Protein AF-A0A7R8VGJ2-F1 (afdb_monomer_lite)

pLDDT: mean 73.46, std 12.3, range [51.44, 95.88]

Sequence (162 aa):
MTTAGKTEDRSVSFRLSKELYAGHSFSDFDKRYFWAWTDFMSYIDFMLLFTIACSLLMYLFIEHHIFVQTVGFLAVLTEALLGAPQLLRNLRNKSTEGMRQMVVMWMMGDTFKTAYFIFNDLPLQFWLCGCLQVFIDIIILFQVYLYRQNIGVRSKKQDVPD

Secondary structure (DSSP, 8-state):
--SHHHHHHHHHHHHHHHHHTS---TT---TTTTT----HHHHHHHHHHHHHHHHHHHHHTTT-HHHHHHHHHHHHHHHHHHHHHHHHHHHHH---TTHHHHHHHHHHHHHHHHHHHHHTT--HHHHHHHHHHHHHHHHHHHHHHHHHHHHHHHHHHHSS--

Radius of gyration: 27.27 Å; chains: 1; bounding box: 85×48×64 Å

Structure (mmCIF, N/CA/C/O backbone):
data_AF-A0A7R8VGJ2-F1
#
_entry.id   AF-A0A7R8VGJ2-F1
#
loop_
_atom_site.group_PDB
_atom_site.id
_atom_site.type_symbol
_atom_site.label_atom_id
_atom_site.label_alt_id
_atom_site.label_comp_id
_atom_site.label_asym_id
_atom_site.label_entity_id
_atom_site.label_seq_id
_atom_site.pdbx_PDB_ins_code
_atom_site.Cartn_x
_atom_site.Cartn_y
_atom_site.Cartn_z
_atom_site.occupancy
_atom_site.B_iso_or_equiv
_atom_site.auth_seq_id
_atom_site.auth_comp_id
_atom_site.auth_asym_id
_atom_site.auth_atom_id
_atom_site.pdbx_PDB_model_num
ATOM 1 N N . MET A 1 1 ? 54.225 -28.815 33.961 1.00 51.44 1 MET A N 1
ATOM 2 C CA . MET A 1 1 ? 53.616 -29.216 32.672 1.00 51.44 1 MET A CA 1
ATOM 3 C C . MET A 1 1 ? 52.138 -28.794 32.659 1.00 51.44 1 MET A C 1
ATOM 5 O O . MET A 1 1 ? 51.264 -29.606 32.414 1.00 51.44 1 MET A O 1
ATOM 9 N N . THR A 1 2 ? 51.840 -27.526 32.989 1.00 56.91 2 THR A N 1
ATOM 10 C CA . THR A 1 2 ? 50.461 -27.094 33.342 1.00 56.91 2 THR A CA 1
ATOM 11 C C . THR A 1 2 ? 50.115 -25.693 32.819 1.00 56.91 2 THR A C 1
ATOM 13 O O . THR A 1 2 ? 49.090 -25.122 33.172 1.00 56.91 2 THR A O 1
ATOM 16 N N . THR A 1 3 ? 50.976 -25.114 31.980 1.00 55.28 3 THR A N 1
ATOM 17 C CA . THR A 1 3 ? 50.793 -23.784 31.375 1.00 55.28 3 THR A CA 1
ATOM 18 C C . THR A 1 3 ? 50.307 -23.851 29.925 1.00 55.28 3 THR A C 1
ATOM 20 O O . THR A 1 3 ? 49.640 -22.921 29.489 1.00 55.28 3 THR A O 1
ATOM 23 N N . ALA A 1 4 ? 50.549 -24.959 29.210 1.00 56.50 4 ALA A N 1
ATOM 24 C CA . ALA A 1 4 ? 50.184 -25.122 27.797 1.00 56.50 4 ALA A CA 1
ATOM 25 C C . ALA A 1 4 ? 48.664 -25.264 27.560 1.00 56.50 4 ALA A C 1
ATOM 27 O O . ALA A 1 4 ? 48.118 -24.633 26.658 1.00 56.50 4 ALA A O 1
ATOM 28 N N . GLY A 1 5 ? 47.954 -26.007 28.420 1.00 56.88 5 GLY A N 1
ATOM 29 C CA . GLY A 1 5 ? 46.511 -26.242 28.253 1.00 56.88 5 GLY A CA 1
ATOM 30 C C . GLY A 1 5 ? 45.638 -24.996 28.456 1.00 56.88 5 GLY A C 1
ATOM 31 O O . GLY A 1 5 ? 44.600 -24.857 27.822 1.00 56.88 5 GLY A O 1
ATOM 32 N N . LYS A 1 6 ? 46.075 -24.037 29.287 1.00 56.91 6 LYS A N 1
ATOM 33 C CA . LYS A 1 6 ? 45.309 -22.805 29.564 1.00 56.91 6 LYS A CA 1
ATOM 34 C C . LYS A 1 6 ? 45.467 -21.746 28.466 1.00 56.91 6 LYS A C 1
ATOM 36 O O . LYS A 1 6 ? 44.578 -20.920 28.269 1.00 56.91 6 LYS A O 1
ATOM 41 N N . THR A 1 7 ? 46.597 -21.755 27.758 1.00 59.91 7 THR A N 1
ATOM 42 C CA . THR A 1 7 ? 46.834 -20.899 26.586 1.00 59.91 7 THR A CA 1
ATOM 43 C C . THR A 1 7 ? 46.079 -21.387 25.356 1.00 59.91 7 THR A C 1
ATOM 45 O O . THR A 1 7 ? 45.570 -20.564 24.597 1.00 59.91 7 THR A O 1
ATOM 48 N N . GLU A 1 8 ? 45.952 -22.703 25.191 1.00 61.75 8 GLU A N 1
ATOM 49 C CA . GLU A 1 8 ? 45.226 -23.314 24.077 1.00 61.75 8 GLU A CA 1
ATOM 50 C C . GLU A 1 8 ? 43.717 -23.045 24.179 1.00 61.75 8 GLU A C 1
ATOM 52 O O . GLU A 1 8 ? 43.118 -22.538 23.234 1.00 61.75 8 GLU A O 1
ATOM 57 N N . ASP A 1 9 ? 43.129 -23.211 25.363 1.00 66.69 9 ASP A N 1
ATOM 58 C CA . ASP A 1 9 ?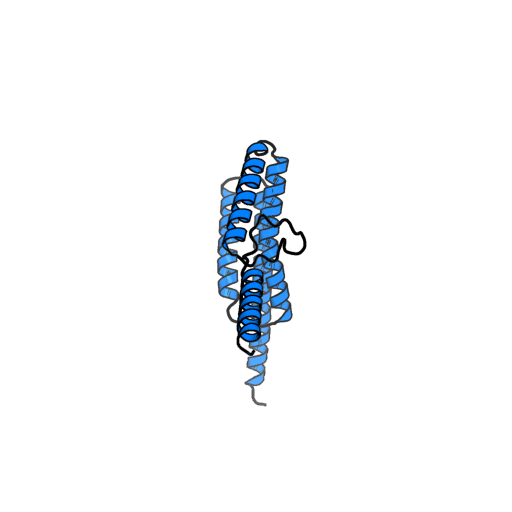 41.697 -22.980 25.609 1.00 66.69 9 ASP A CA 1
ATOM 59 C C . ASP A 1 9 ? 41.284 -21.504 25.400 1.00 66.69 9 ASP A C 1
ATOM 61 O O . ASP A 1 9 ? 40.285 -21.178 24.753 1.00 66.69 9 ASP A O 1
ATOM 65 N N . ARG A 1 10 ? 42.144 -20.562 25.820 1.00 67.06 10 ARG A N 1
ATOM 66 C CA . ARG A 1 10 ? 41.955 -19.129 25.536 1.00 67.06 10 ARG A CA 1
ATOM 67 C C . ARG A 1 10 ? 42.052 -18.820 24.038 1.00 67.06 10 ARG A C 1
ATOM 69 O O . ARG A 1 10 ? 41.334 -17.949 23.550 1.00 67.06 10 ARG A O 1
ATOM 76 N N . SER A 1 11 ? 42.923 -19.517 23.308 1.00 64.19 11 SER A N 1
ATOM 77 C CA . SER A 1 11 ? 43.065 -19.345 21.859 1.00 64.19 11 SER A CA 1
ATOM 78 C C . SER A 1 11 ? 41.847 -19.871 21.088 1.00 64.19 11 SER A C 1
ATOM 80 O O . SER A 1 11 ? 41.438 -19.253 20.105 1.00 64.19 11 SER A O 1
ATOM 82 N N . VAL A 1 12 ? 41.220 -20.948 21.572 1.00 69.56 12 VAL A N 1
ATOM 83 C CA . VAL A 1 12 ? 40.001 -21.539 21.001 1.00 69.56 12 VAL A CA 1
ATOM 84 C C . VAL A 1 12 ? 38.795 -20.641 21.260 1.00 69.56 12 VAL A C 1
ATOM 86 O O . VAL A 1 12 ? 38.082 -20.302 20.320 1.00 69.56 12 VAL A O 1
ATOM 89 N N . SER A 1 13 ? 38.616 -20.156 22.491 1.00 65.88 13 SER A N 1
ATOM 90 C CA . SER A 1 13 ? 37.550 -19.201 22.826 1.00 65.88 13 SER A CA 1
ATOM 91 C C . SER A 1 13 ? 37.658 -17.897 22.019 1.00 65.88 13 SER A C 1
ATOM 93 O O . SER A 1 13 ? 36.652 -17.396 21.523 1.00 65.88 13 SER A O 1
ATOM 95 N N . PHE A 1 14 ? 38.877 -17.390 21.792 1.00 67.44 14 PHE A N 1
ATOM 96 C CA . PHE A 1 14 ? 39.107 -16.202 20.960 1.00 67.44 14 PHE A CA 1
ATOM 97 C C . PHE A 1 14 ? 38.839 -16.448 19.464 1.00 67.44 14 PHE A C 1
ATOM 99 O O . PHE A 1 14 ? 38.351 -15.556 18.773 1.00 67.44 14 PHE A O 1
ATOM 106 N N . ARG A 1 15 ? 39.128 -17.651 18.946 1.00 65.94 15 ARG A N 1
ATOM 107 C CA . ARG A 1 15 ? 38.787 -18.045 17.565 1.00 65.94 15 ARG A CA 1
ATOM 108 C C . ARG A 1 15 ? 37.280 -18.189 17.372 1.00 65.94 15 ARG A C 1
ATOM 110 O O . ARG A 1 15 ? 36.757 -17.650 16.406 1.00 65.94 15 ARG A O 1
ATOM 117 N N . LEU A 1 16 ? 36.592 -18.819 18.322 1.00 67.88 16 LEU A N 1
ATOM 118 C CA . LEU A 1 16 ? 35.134 -18.953 18.311 1.00 67.88 16 LEU A CA 1
ATOM 119 C C . LEU A 1 16 ? 34.439 -17.596 18.439 1.00 67.88 16 LEU A C 1
ATOM 121 O O . LEU A 1 16 ? 33.465 -17.345 17.740 1.00 67.88 16 LEU A O 1
ATOM 125 N N . SER A 1 17 ? 34.956 -16.683 19.270 1.00 63.31 17 SER A N 1
ATOM 126 C CA . SER A 1 17 ? 34.417 -15.322 19.325 1.00 63.31 17 SER A CA 1
ATOM 127 C C . SER A 1 17 ? 34.663 -14.576 18.016 1.00 63.31 17 SER A C 1
ATOM 129 O O . SER A 1 17 ? 33.790 -13.833 17.597 1.00 63.31 17 SER A O 1
ATOM 131 N N . LYS A 1 18 ? 35.807 -14.777 17.347 1.00 58.41 18 LYS A N 1
ATOM 132 C CA . LYS A 1 18 ? 36.073 -14.193 16.024 1.00 58.41 18 LYS A CA 1
ATOM 133 C C . LYS A 1 18 ? 35.172 -14.749 14.927 1.00 58.41 18 LYS A C 1
ATOM 135 O O . LYS A 1 18 ? 34.800 -13.971 14.063 1.00 58.41 18 LYS A O 1
ATOM 140 N N . GLU A 1 19 ? 34.825 -16.033 14.952 1.00 59.41 19 GLU A N 1
ATOM 141 C CA . GLU A 1 19 ? 33.849 -16.610 14.014 1.00 59.41 19 GLU A CA 1
ATOM 142 C C . GLU A 1 19 ? 32.422 -16.142 14.313 1.00 59.41 19 GLU A C 1
ATOM 144 O O . GLU A 1 19 ? 31.679 -15.831 13.393 1.00 59.41 19 GLU A O 1
ATOM 149 N N . LEU A 1 20 ? 32.051 -15.997 15.588 1.00 59.44 20 LEU A N 1
ATOM 150 C CA . LEU A 1 20 ? 30.735 -15.477 15.981 1.00 59.44 20 LEU A CA 1
ATOM 151 C C . LEU A 1 20 ? 30.590 -13.958 15.756 1.00 59.44 20 LEU A C 1
ATOM 153 O O . LEU A 1 20 ? 29.479 -13.482 15.546 1.00 59.44 20 LEU A O 1
ATOM 157 N N . TYR A 1 21 ? 31.695 -13.201 15.796 1.00 52.62 21 TYR A N 1
ATOM 158 C CA . TYR A 1 21 ? 31.763 -11.761 15.489 1.00 52.62 21 TYR A CA 1
ATOM 159 C C . TYR A 1 21 ? 32.246 -11.460 14.065 1.00 52.62 21 TYR A C 1
ATOM 161 O O . TYR A 1 21 ? 32.432 -10.287 13.725 1.00 52.62 21 TYR A O 1
ATOM 169 N N . ALA A 1 22 ? 32.472 -12.475 13.227 1.00 56.91 22 ALA A N 1
ATOM 170 C CA . ALA A 1 22 ? 32.719 -12.264 11.811 1.00 56.91 22 ALA A CA 1
ATOM 171 C C . ALA A 1 22 ? 31.407 -11.751 11.219 1.00 56.91 22 ALA A C 1
ATOM 173 O O . ALA A 1 22 ? 30.501 -12.521 10.920 1.00 56.91 22 ALA A O 1
ATOM 174 N N . GLY A 1 23 ? 31.273 -10.425 11.162 1.00 56.47 23 GLY A N 1
ATOM 175 C CA . GLY A 1 23 ? 30.103 -9.765 10.612 1.00 56.47 23 GLY A CA 1
ATOM 176 C C . GLY A 1 23 ? 29.837 -10.320 9.222 1.00 56.47 23 GLY A C 1
ATOM 177 O O . GLY A 1 23 ? 30.643 -10.124 8.312 1.00 56.47 23 GLY A O 1
ATOM 178 N N . HIS A 1 24 ? 28.733 -11.049 9.087 1.00 55.19 24 HIS A N 1
ATOM 179 C CA . HIS A 1 24 ? 28.277 -11.538 7.800 1.00 55.19 24 HIS A CA 1
ATOM 180 C C . HIS A 1 24 ? 28.006 -10.318 6.919 1.00 55.19 24 HIS A C 1
ATOM 182 O O . HIS A 1 24 ? 27.123 -9.508 7.200 1.00 55.19 24 HIS A O 1
ATOM 188 N N . SER A 1 25 ? 28.839 -10.155 5.898 1.00 54.50 25 SER A N 1
ATOM 189 C CA . SER A 1 25 ? 28.719 -9.091 4.911 1.00 54.50 25 SER A CA 1
ATOM 190 C C . SER A 1 25 ? 27.807 -9.560 3.780 1.00 54.50 25 SER A C 1
ATOM 192 O O . SER A 1 25 ? 27.771 -10.747 3.461 1.00 54.50 25 SER A O 1
ATOM 194 N N . PHE A 1 26 ? 27.108 -8.623 3.139 1.00 52.53 26 PHE A N 1
ATOM 195 C CA . PHE A 1 26 ? 26.181 -8.831 2.016 1.00 52.53 26 PHE A CA 1
ATOM 196 C C . PHE A 1 26 ? 26.695 -9.758 0.888 1.00 52.53 26 PHE A C 1
ATOM 198 O O . PHE A 1 26 ? 25.902 -10.334 0.146 1.00 52.53 26 PHE A O 1
ATOM 205 N N . SER A 1 27 ? 28.014 -9.929 0.759 1.00 54.00 27 SER A N 1
ATOM 206 C CA . SER A 1 27 ? 28.633 -10.803 -0.245 1.00 54.00 27 SER A CA 1
ATOM 207 C C . SER A 1 27 ? 28.492 -12.306 0.039 1.00 54.00 27 SER A C 1
ATOM 209 O O . SER A 1 27 ? 28.795 -13.108 -0.848 1.00 54.00 27 SER A O 1
ATOM 211 N N . ASP A 1 28 ? 28.059 -12.698 1.238 1.00 59.12 28 ASP A N 1
ATOM 212 C CA . ASP A 1 28 ? 27.788 -14.094 1.577 1.00 59.12 28 ASP A CA 1
ATOM 213 C C . ASP A 1 28 ? 26.381 -14.450 1.070 1.00 59.12 28 ASP A C 1
ATOM 215 O O . ASP A 1 28 ? 25.366 -14.259 1.737 1.00 59.12 28 ASP A O 1
ATOM 219 N N . PHE A 1 29 ? 26.310 -14.870 -0.195 1.00 55.81 29 PHE A N 1
ATOM 220 C CA . PHE A 1 29 ? 25.081 -15.126 -0.962 1.00 55.81 29 PHE A CA 1
ATOM 221 C C . PHE A 1 29 ? 24.329 -16.396 -0.489 1.00 55.81 29 PHE A C 1
ATOM 223 O O . PHE A 1 29 ? 23.820 -17.182 -1.297 1.00 55.81 29 PHE A O 1
ATOM 230 N N . ASP A 1 30 ? 24.266 -16.637 0.822 1.00 63.69 30 ASP A N 1
ATOM 231 C CA . ASP A 1 30 ? 23.555 -17.765 1.413 1.00 63.69 30 ASP A CA 1
ATOM 232 C C . ASP A 1 30 ? 22.059 -17.441 1.553 1.00 63.69 30 ASP A C 1
ATOM 234 O O . ASP A 1 30 ? 21.617 -16.610 2.351 1.00 63.69 30 ASP A O 1
ATOM 238 N N . LYS A 1 31 ? 21.241 -18.151 0.770 1.00 57.19 31 LYS A N 1
ATOM 239 C CA . LYS A 1 31 ? 19.779 -17.988 0.721 1.00 57.19 31 LYS A CA 1
ATOM 240 C C . LYS A 1 31 ? 19.103 -18.207 2.080 1.00 57.19 31 LYS A C 1
ATOM 242 O O . LYS A 1 31 ? 17.987 -17.733 2.273 1.00 57.19 31 LYS A O 1
ATOM 247 N N . ARG A 1 32 ? 19.752 -18.917 3.014 1.00 60.12 32 ARG A N 1
ATOM 248 C CA . ARG A 1 32 ? 19.222 -19.176 4.365 1.00 60.12 32 ARG A CA 1
ATOM 249 C C . ARG A 1 32 ? 19.231 -17.942 5.270 1.00 60.12 32 ARG A C 1
ATOM 251 O O . ARG A 1 32 ? 18.375 -17.851 6.144 1.00 60.12 32 ARG A O 1
ATOM 258 N N . TYR A 1 33 ? 20.136 -16.992 5.031 1.00 57.44 33 TYR A N 1
ATOM 259 C CA . TYR A 1 33 ? 20.276 -15.754 5.812 1.00 57.44 33 TYR A CA 1
ATOM 260 C C . TYR A 1 33 ? 19.903 -14.499 5.015 1.00 57.44 33 TYR A C 1
ATOM 262 O O . TYR A 1 33 ? 19.989 -13.392 5.534 1.00 57.44 33 TYR A O 1
ATOM 270 N N . PHE A 1 34 ? 19.400 -14.677 3.790 1.00 58.59 34 PHE A N 1
ATOM 271 C CA . PHE A 1 34 ? 19.019 -13.617 2.850 1.00 58.59 34 PHE A CA 1
ATOM 272 C C . PHE A 1 34 ? 18.016 -12.585 3.399 1.00 58.59 34 PHE A C 1
ATOM 274 O O . PHE A 1 34 ? 17.856 -11.517 2.825 1.00 58.59 34 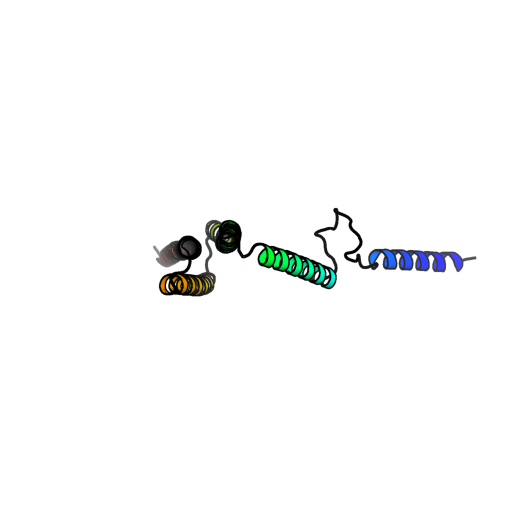PHE A O 1
ATOM 281 N N . TRP A 1 35 ? 17.308 -12.884 4.489 1.00 61.75 35 TRP A N 1
ATOM 282 C CA . TRP A 1 35 ? 16.412 -11.926 5.153 1.00 61.75 35 TRP A CA 1
ATOM 283 C C . TRP A 1 35 ? 16.719 -11.753 6.652 1.00 61.75 35 TRP A C 1
ATOM 285 O O . TRP A 1 35 ? 16.001 -11.060 7.365 1.00 61.75 35 TRP A O 1
ATOM 295 N N . ALA A 1 36 ? 17.789 -12.371 7.156 1.00 63.25 36 ALA A N 1
ATOM 296 C CA . ALA A 1 36 ? 18.195 -12.324 8.560 1.00 63.25 36 ALA A CA 1
ATOM 297 C C . ALA A 1 36 ? 19.422 -11.415 8.740 1.00 63.25 36 ALA A C 1
ATOM 299 O O . ALA A 1 36 ? 20.444 -11.827 9.285 1.00 63.25 36 ALA A O 1
ATOM 300 N N . TRP A 1 37 ? 19.330 -10.180 8.240 1.00 63.53 37 TRP A N 1
ATOM 301 C CA . TRP A 1 37 ? 20.433 -9.220 8.262 1.00 63.53 37 TRP A CA 1
ATOM 302 C C . TRP A 1 37 ? 20.771 -8.805 9.700 1.00 63.53 37 TRP A C 1
ATOM 304 O O . TRP A 1 37 ? 19.942 -8.222 10.399 1.00 63.53 37 TRP A O 1
ATOM 314 N N . THR A 1 38 ? 21.992 -9.096 10.146 1.00 64.75 38 THR A N 1
ATOM 315 C CA . THR A 1 38 ? 22.492 -8.723 11.481 1.00 64.75 38 THR A CA 1
ATOM 316 C C . THR A 1 38 ? 23.127 -7.332 11.520 1.00 64.75 38 THR A C 1
ATOM 318 O O . THR A 1 38 ? 23.334 -6.792 12.603 1.00 64.75 38 THR A O 1
ATOM 321 N N . ASP A 1 39 ? 23.434 -6.753 10.355 1.00 69.50 39 ASP A N 1
ATOM 322 C CA . ASP A 1 39 ? 24.080 -5.450 10.209 1.00 69.50 39 ASP A CA 1
ATOM 323 C C . ASP A 1 39 ? 23.191 -4.464 9.434 1.00 69.50 39 ASP A C 1
ATOM 325 O O . ASP A 1 39 ? 22.698 -4.759 8.342 1.00 69.50 39 ASP A O 1
ATOM 329 N N . PHE A 1 40 ? 22.985 -3.278 10.009 1.00 77.12 40 PHE A N 1
ATOM 330 C CA . PHE A 1 40 ? 22.111 -2.244 9.452 1.00 77.12 40 PHE A CA 1
ATOM 331 C C . PHE A 1 40 ? 22.671 -1.651 8.151 1.00 77.12 40 PHE A C 1
ATOM 333 O O . PHE A 1 40 ? 21.896 -1.299 7.263 1.00 77.12 40 PHE A O 1
ATOM 340 N N . MET A 1 41 ? 23.998 -1.576 7.996 1.00 77.88 41 MET A N 1
ATOM 341 C CA . MET A 1 41 ? 24.613 -0.985 6.798 1.00 77.88 41 MET A CA 1
ATOM 342 C C . MET A 1 41 ? 24.396 -1.855 5.558 1.00 77.88 41 MET A C 1
ATOM 344 O O . MET A 1 41 ? 23.966 -1.349 4.524 1.00 77.88 41 MET A O 1
ATOM 348 N N . SER A 1 42 ? 24.551 -3.175 5.696 1.00 79.44 42 SER A N 1
ATOM 349 C CA . SER A 1 42 ? 24.261 -4.133 4.617 1.00 79.44 42 SER A CA 1
ATOM 350 C C . SER A 1 42 ? 22.797 -4.074 4.144 1.00 79.44 42 SER A C 1
ATOM 352 O O . SER A 1 42 ? 22.517 -4.239 2.957 1.00 79.44 42 SER A O 1
ATOM 354 N N . TYR A 1 43 ? 21.855 -3.791 5.054 1.00 80.81 43 TYR A N 1
ATOM 355 C CA . TYR A 1 43 ? 20.448 -3.568 4.704 1.00 80.81 43 TYR A CA 1
ATOM 356 C C . TYR A 1 43 ? 20.260 -2.300 3.856 1.00 80.81 43 TYR A C 1
ATOM 358 O O . TYR A 1 43 ? 19.566 -2.337 2.838 1.00 80.81 43 TYR A O 1
ATOM 366 N N . ILE A 1 44 ? 20.886 -1.186 4.249 1.00 85.62 44 ILE A N 1
ATOM 367 C CA . ILE A 1 44 ? 20.771 0.086 3.524 1.00 85.62 44 ILE A CA 1
ATOM 368 C C . ILE A 1 44 ? 21.390 -0.012 2.127 1.00 85.62 44 ILE A C 1
ATOM 370 O O . ILE A 1 44 ? 20.754 0.423 1.167 1.00 85.62 44 ILE A O 1
ATOM 374 N N . ASP A 1 45 ? 22.564 -0.629 1.987 1.00 84.50 45 ASP A N 1
ATOM 375 C CA . ASP A 1 45 ? 23.232 -0.796 0.690 1.00 84.50 45 ASP A CA 1
ATOM 376 C C . ASP A 1 45 ? 22.377 -1.605 -0.297 1.00 84.50 45 ASP A C 1
ATOM 378 O O . ASP A 1 45 ? 22.211 -1.211 -1.455 1.00 84.50 45 ASP A O 1
ATOM 382 N N . PHE A 1 46 ? 21.752 -2.695 0.164 1.00 85.44 46 PHE A N 1
ATOM 383 C CA . PHE A 1 46 ? 20.830 -3.474 -0.663 1.00 85.44 46 PHE A CA 1
ATOM 384 C C . PHE A 1 46 ? 19.589 -2.669 -1.061 1.00 85.44 46 PHE A C 1
ATOM 386 O O . PHE A 1 46 ? 19.199 -2.668 -2.230 1.00 85.44 46 PHE A O 1
ATOM 393 N N . MET A 1 47 ? 18.979 -1.955 -0.111 1.00 89.19 47 MET A N 1
ATOM 394 C CA . MET A 1 47 ? 17.806 -1.121 -0.383 1.00 89.19 47 MET A CA 1
ATOM 395 C C . MET A 1 47 ? 18.122 -0.002 -1.379 1.00 89.19 47 MET A C 1
ATOM 397 O O . MET A 1 47 ? 17.303 0.285 -2.255 1.00 89.19 47 MET A O 1
ATOM 401 N N . LEU A 1 48 ? 19.309 0.603 -1.294 1.00 91.31 48 LEU A N 1
ATOM 402 C CA . LEU A 1 48 ? 19.780 1.605 -2.248 1.00 91.31 48 LEU A CA 1
ATOM 403 C C . LEU A 1 48 ? 19.980 1.002 -3.639 1.00 91.31 48 LEU A C 1
ATOM 405 O O . LEU A 1 48 ? 19.461 1.549 -4.612 1.00 91.31 48 LEU A O 1
ATOM 409 N N . LEU A 1 49 ? 20.665 -0.140 -3.741 1.00 91.31 49 LEU A N 1
ATOM 410 C CA . LEU A 1 49 ? 20.874 -0.831 -5.015 1.00 91.31 49 LEU A CA 1
ATOM 411 C C . LEU A 1 49 ? 19.540 -1.216 -5.668 1.00 91.31 49 LEU A C 1
ATOM 413 O O . LEU A 1 49 ? 19.334 -0.959 -6.854 1.00 91.31 49 LEU A O 1
ATOM 417 N N . PHE A 1 50 ? 18.618 -1.780 -4.887 1.00 90.88 50 PHE A N 1
ATOM 418 C CA . PHE A 1 50 ? 17.270 -2.122 -5.333 1.00 90.88 50 PHE A CA 1
ATOM 419 C C . PHE A 1 50 ? 16.509 -0.884 -5.818 1.00 90.88 50 PHE A C 1
ATOM 421 O O . PHE A 1 50 ? 15.934 -0.898 -6.904 1.00 90.88 50 PHE A O 1
ATOM 428 N N . THR A 1 51 ? 16.565 0.216 -5.063 1.00 93.31 51 THR A N 1
ATOM 429 C CA . THR A 1 51 ? 15.904 1.477 -5.429 1.00 93.31 51 THR A CA 1
ATOM 430 C C . THR A 1 51 ? 16.463 2.047 -6.731 1.00 93.31 51 THR A C 1
ATOM 432 O O . THR A 1 51 ? 15.688 2.449 -7.597 1.00 93.31 51 THR A O 1
ATOM 435 N N . ILE A 1 52 ? 17.788 2.053 -6.912 1.00 95.88 52 ILE A N 1
ATOM 436 C CA . ILE A 1 52 ? 18.434 2.527 -8.146 1.00 95.88 52 ILE A CA 1
ATOM 437 C C . ILE A 1 52 ? 18.036 1.645 -9.332 1.00 95.88 52 ILE A C 1
ATOM 439 O O . ILE A 1 52 ? 17.663 2.170 -10.380 1.00 95.88 52 ILE A O 1
ATOM 443 N N . ALA A 1 53 ? 18.055 0.320 -9.169 1.00 94.81 53 ALA A N 1
ATOM 444 C CA . ALA A 1 53 ? 17.665 -0.615 -10.219 1.00 94.81 53 ALA A CA 1
ATOM 445 C C . ALA A 1 53 ? 16.186 -0.456 -10.616 1.00 94.81 53 ALA A C 1
ATOM 447 O O . ALA A 1 53 ? 15.872 -0.361 -11.803 1.00 94.81 53 ALA A O 1
ATOM 448 N N . CYS A 1 54 ? 15.276 -0.364 -9.641 1.00 91.62 54 CYS A N 1
ATOM 449 C CA . CYS A 1 54 ? 13.856 -0.114 -9.887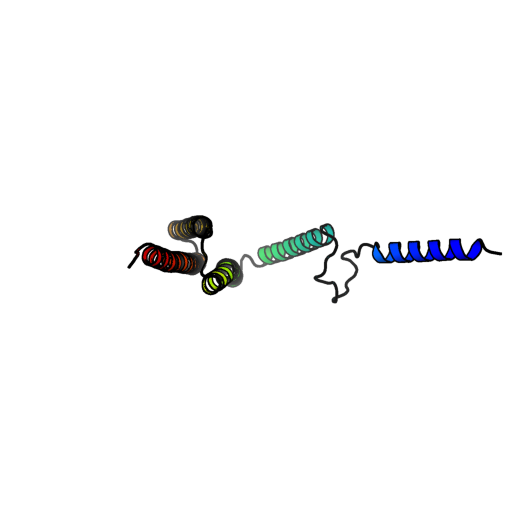 1.00 91.62 54 CYS A CA 1
ATOM 450 C C . CYS A 1 54 ? 13.608 1.259 -10.519 1.00 91.62 54 CYS A C 1
ATOM 452 O O . CYS A 1 54 ? 12.776 1.366 -11.414 1.00 91.62 54 CYS A O 1
ATOM 454 N N . SER A 1 55 ? 14.331 2.295 -10.090 1.00 93.06 55 SER A N 1
ATOM 455 C CA . SER A 1 55 ? 14.239 3.641 -10.665 1.00 93.06 55 SER A CA 1
ATOM 456 C C . SER A 1 55 ? 14.699 3.662 -12.123 1.00 93.06 55 SER A C 1
ATOM 458 O O . SER A 1 55 ? 13.991 4.183 -12.981 1.00 93.06 55 SER A O 1
ATOM 460 N N . LEU A 1 56 ? 15.827 3.013 -12.434 1.00 95.06 56 LEU A N 1
ATOM 461 C CA . LEU A 1 56 ? 16.309 2.859 -13.807 1.00 95.06 56 LEU A CA 1
ATOM 462 C C . LEU A 1 56 ? 15.291 2.101 -14.667 1.00 95.06 56 LEU A C 1
ATOM 464 O O . LEU A 1 56 ? 14.986 2.531 -15.776 1.00 95.06 56 LEU A O 1
ATOM 468 N N . LEU A 1 57 ? 14.728 1.008 -14.146 1.00 91.94 57 LEU A N 1
ATOM 469 C CA . LEU A 1 57 ? 13.682 0.257 -14.835 1.00 91.94 57 LEU A C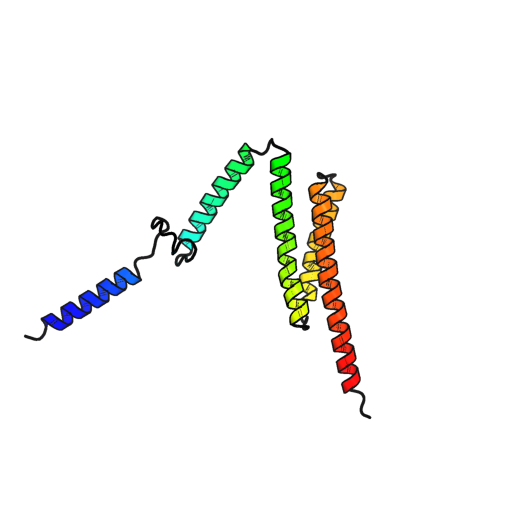A 1
ATOM 470 C C . LEU A 1 57 ? 12.441 1.127 -15.087 1.00 91.94 57 LEU A C 1
ATOM 472 O O . LEU A 1 57 ? 11.931 1.149 -16.202 1.00 91.94 57 LEU A O 1
ATOM 476 N N . MET A 1 58 ? 11.976 1.886 -14.091 1.00 90.88 58 MET A N 1
ATOM 477 C CA . MET A 1 58 ? 10.847 2.805 -14.262 1.00 90.88 58 MET A CA 1
ATOM 478 C C . MET A 1 58 ? 11.139 3.895 -15.293 1.00 90.88 58 MET A C 1
ATOM 480 O O . MET A 1 58 ? 10.263 4.209 -16.091 1.00 90.88 58 MET A O 1
ATOM 484 N N . TYR A 1 59 ? 12.359 4.436 -15.310 1.00 92.38 59 TYR A N 1
ATOM 485 C CA . TYR A 1 59 ? 12.774 5.442 -16.283 1.00 92.38 59 TYR A CA 1
ATOM 486 C C . TYR A 1 59 ? 12.765 4.892 -17.715 1.00 92.38 59 TYR A C 1
ATOM 488 O O . TYR A 1 59 ? 12.245 5.545 -18.614 1.00 92.38 59 TYR A O 1
ATOM 496 N N . LEU A 1 60 ? 13.266 3.670 -17.924 1.00 92.19 60 LEU A N 1
ATOM 497 C CA . LEU A 1 60 ? 13.268 3.025 -19.242 1.00 92.19 60 LEU A CA 1
ATOM 498 C C . LEU A 1 60 ? 11.853 2.740 -19.769 1.00 92.19 60 LEU A C 1
ATOM 500 O O . LEU A 1 60 ? 11.620 2.824 -20.970 1.00 92.19 60 LEU A O 1
ATOM 504 N N . PHE A 1 61 ? 10.911 2.406 -18.885 1.00 89.69 61 PHE A N 1
ATOM 505 C CA . PHE A 1 61 ? 9.543 2.019 -19.251 1.00 89.69 61 PHE A CA 1
ATOM 506 C C . PHE A 1 61 ? 8.508 3.142 -19.067 1.00 89.69 61 PHE A C 1
ATOM 508 O O . PHE A 1 61 ? 7.306 2.882 -19.143 1.00 89.69 61 PHE A O 1
ATOM 515 N N . ILE A 1 62 ? 8.939 4.390 -18.853 1.00 89.44 62 ILE A N 1
ATOM 516 C CA . ILE A 1 62 ? 8.033 5.511 -18.558 1.00 89.44 62 ILE A CA 1
ATOM 517 C C . ILE A 1 62 ? 7.090 5.854 -19.721 1.00 89.44 62 ILE A C 1
ATOM 519 O O . ILE A 1 62 ? 5.962 6.285 -19.492 1.00 89.44 62 ILE A O 1
ATOM 523 N N . GLU A 1 63 ? 7.512 5.613 -20.965 1.00 87.38 63 GLU A N 1
ATOM 524 C CA . GLU A 1 63 ? 6.680 5.842 -22.156 1.00 87.38 63 GLU A CA 1
ATOM 525 C C . GLU A 1 63 ? 5.554 4.801 -22.301 1.00 87.38 63 GLU A C 1
ATOM 527 O O . GLU A 1 63 ? 4.559 5.028 -22.992 1.00 87.38 63 GLU A O 1
ATOM 532 N N . HIS A 1 64 ? 5.656 3.655 -21.619 1.00 88.12 64 HIS A N 1
ATOM 533 C CA . HIS A 1 64 ? 4.627 2.623 -21.651 1.00 88.12 64 HIS A CA 1
ATOM 534 C C . HIS A 1 64 ? 3.512 2.914 -20.639 1.00 88.12 64 HIS A C 1
ATOM 536 O O . HIS A 1 64 ? 3.568 2.502 -19.479 1.00 88.12 64 HIS A O 1
ATOM 542 N N . HIS A 1 65 ? 2.432 3.542 -21.111 1.00 83.44 65 HIS A N 1
ATOM 543 C CA . HIS A 1 65 ? 1.272 3.912 -20.289 1.00 83.44 65 HIS A CA 1
ATOM 544 C C . HIS A 1 65 ? 0.716 2.771 -19.416 1.00 83.44 65 HIS A C 1
ATOM 546 O O . HIS A 1 65 ? 0.450 2.990 -18.239 1.00 83.44 65 HIS A O 1
ATOM 552 N N . ILE A 1 66 ? 0.585 1.549 -19.950 1.00 85.94 66 ILE A N 1
ATOM 553 C CA . ILE A 1 66 ? 0.044 0.393 -19.204 1.00 85.94 66 ILE A CA 1
ATOM 554 C C . ILE A 1 66 ? 0.962 -0.006 -18.037 1.00 85.94 66 ILE A C 1
ATOM 556 O O . ILE A 1 66 ? 0.480 -0.391 -16.970 1.00 85.94 66 ILE A O 1
ATOM 560 N N . PHE A 1 67 ? 2.282 0.095 -18.220 1.00 87.75 67 PHE A N 1
ATOM 561 C CA . PHE A 1 67 ? 3.255 -0.232 -17.180 1.00 87.75 67 PHE A CA 1
ATOM 562 C C . PHE A 1 67 ? 3.164 0.764 -16.022 1.00 87.75 67 PHE A C 1
ATOM 564 O O . PHE A 1 67 ? 2.963 0.358 -14.876 1.00 87.75 67 PHE A O 1
ATOM 571 N N . VAL A 1 68 ? 3.215 2.063 -16.332 1.00 87.25 68 VAL A N 1
ATOM 572 C CA . VAL A 1 68 ? 3.094 3.143 -15.339 1.00 87.25 68 VAL A CA 1
ATOM 573 C C . VAL A 1 68 ? 1.768 3.041 -14.587 1.00 87.25 68 VAL A C 1
ATOM 575 O O . VAL A 1 68 ? 1.731 3.158 -13.361 1.00 87.25 68 VAL A O 1
ATOM 578 N N . GLN A 1 69 ? 0.686 2.745 -15.309 1.00 85.69 69 GLN A N 1
ATOM 579 C CA . GLN A 1 69 ? -0.623 2.511 -14.719 1.00 85.69 69 GLN A CA 1
ATOM 580 C C . GLN A 1 69 ? -0.605 1.313 -13.761 1.00 85.69 69 GLN A C 1
ATOM 582 O O . GLN A 1 69 ? -0.938 1.435 -12.586 1.00 85.69 69 GLN A O 1
ATOM 587 N N . THR A 1 70 ? -0.120 0.155 -14.191 1.00 87.75 70 THR A N 1
ATOM 588 C CA . THR A 1 70 ? -0.110 -1.040 -13.334 1.00 87.75 70 THR A CA 1
ATOM 589 C C . THR A 1 70 ? 0.715 -0.832 -12.058 1.00 87.75 70 THR A C 1
ATOM 591 O O . THR A 1 70 ? 0.255 -1.167 -10.966 1.00 87.75 70 THR A O 1
ATOM 594 N N . VAL A 1 71 ? 1.896 -0.213 -12.161 1.00 89.62 71 VAL A N 1
ATOM 595 C CA . VAL A 1 71 ? 2.763 0.079 -11.006 1.00 89.62 71 VAL A CA 1
ATOM 596 C C . VAL A 1 71 ? 2.105 1.071 -10.047 1.00 89.62 71 VAL A C 1
ATOM 598 O O . VAL A 1 71 ? 2.078 0.824 -8.841 1.00 89.62 71 VAL A O 1
ATOM 601 N N . GLY A 1 72 ? 1.513 2.153 -10.561 1.00 86.50 72 GLY A N 1
ATOM 602 C CA . GLY A 1 72 ? 0.783 3.116 -9.733 1.00 86.50 72 GLY A CA 1
ATOM 603 C C . GLY A 1 72 ? -0.412 2.486 -9.012 1.00 86.50 72 GLY A C 1
ATOM 604 O O . GLY A 1 72 ? -0.697 2.829 -7.869 1.00 86.50 72 GLY A O 1
ATOM 605 N N . PHE A 1 73 ? -1.094 1.527 -9.646 1.00 85.06 73 PHE A N 1
ATOM 606 C CA . PHE A 1 73 ? -2.247 0.847 -9.060 1.00 85.06 73 PHE A CA 1
ATOM 607 C C . PHE A 1 73 ? -1.795 -0.062 -7.923 1.00 85.06 73 PHE A C 1
ATOM 609 O O . PHE A 1 73 ? -2.370 -0.021 -6.842 1.00 85.06 73 PHE A O 1
ATOM 616 N N . LEU A 1 74 ? -0.724 -0.830 -8.136 1.00 89.31 74 LEU A N 1
ATOM 617 C CA . LEU A 1 74 ? -0.132 -1.678 -7.104 1.00 89.31 74 LEU A CA 1
ATOM 618 C C . LEU A 1 74 ? 0.393 -0.865 -5.916 1.00 89.31 74 LEU A C 1
ATOM 620 O O . LEU A 1 74 ? 0.231 -1.291 -4.772 1.00 89.31 74 LEU A O 1
ATOM 624 N N . ALA A 1 75 ? 0.984 0.306 -6.168 1.00 88.62 75 ALA A N 1
ATOM 625 C CA . ALA A 1 75 ? 1.468 1.194 -5.117 1.00 88.62 75 ALA A CA 1
ATOM 626 C C . ALA A 1 75 ? 0.324 1.658 -4.200 1.00 88.62 75 ALA A C 1
ATOM 628 O O . ALA A 1 75 ? 0.381 1.441 -2.990 1.00 88.62 75 ALA A O 1
ATOM 629 N N . VAL A 1 76 ? -0.748 2.213 -4.773 1.00 82.62 76 VAL A N 1
ATOM 630 C CA . VAL A 1 76 ? -1.896 2.712 -3.994 1.00 82.62 76 VAL A CA 1
ATOM 631 C C . VAL A 1 76 ? -2.717 1.561 -3.391 1.00 82.62 76 VAL A C 1
ATOM 633 O O . VAL A 1 76 ? -3.213 1.668 -2.273 1.00 82.62 76 VAL A O 1
ATOM 636 N N . LEU A 1 77 ? -2.790 0.401 -4.052 1.00 84.69 77 LEU A N 1
ATOM 637 C CA . LEU A 1 77 ? -3.387 -0.806 -3.469 1.00 84.69 77 LEU A CA 1
ATOM 638 C C . LEU A 1 77 ? -2.621 -1.271 -2.224 1.00 84.69 77 LEU A C 1
ATOM 640 O O . LEU A 1 77 ? -3.234 -1.672 -1.236 1.00 84.69 77 LEU A O 1
ATOM 644 N N . THR A 1 78 ? -1.289 -1.212 -2.260 1.00 87.12 78 THR A N 1
ATOM 645 C CA . THR A 1 78 ? -0.446 -1.553 -1.107 1.00 87.12 78 THR A CA 1
ATOM 646 C C . THR A 1 78 ? -0.675 -0.569 0.037 1.00 87.12 78 THR A C 1
ATOM 648 O O . THR A 1 78 ? -0.809 -0.998 1.180 1.00 87.12 78 THR A O 1
ATOM 651 N N . GLU A 1 79 ? -0.794 0.726 -0.271 1.00 84.38 79 GLU A N 1
ATOM 652 C CA . GLU A 1 79 ? -1.149 1.782 0.687 1.00 84.38 79 GLU A CA 1
ATOM 653 C C . GLU A 1 79 ? -2.491 1.472 1.375 1.00 84.38 79 GLU A C 1
ATOM 655 O O . GLU A 1 79 ? -2.558 1.392 2.601 1.00 84.38 79 GLU A O 1
ATOM 660 N N . ALA A 1 80 ? -3.532 1.150 0.602 1.00 80.38 80 ALA A N 1
ATOM 661 C CA . ALA A 1 80 ? -4.839 0.763 1.131 1.00 80.38 80 ALA A CA 1
ATOM 662 C C . ALA A 1 80 ? -4.794 -0.529 1.976 1.00 80.38 80 ALA A C 1
ATOM 664 O O . ALA A 1 80 ? -5.485 -0.650 2.995 1.00 80.38 80 ALA A O 1
ATOM 665 N N . LEU A 1 81 ? -3.958 -1.502 1.595 1.00 83.75 81 LEU A N 1
ATOM 666 C CA . LEU A 1 81 ? -3.820 -2.767 2.318 1.00 83.75 81 LEU A CA 1
ATOM 667 C C . LEU A 1 81 ? -3.179 -2.585 3.702 1.00 83.75 81 LEU A C 1
ATOM 669 O O . LEU A 1 81 ? -3.432 -3.406 4.584 1.00 83.75 81 LEU A O 1
ATOM 673 N N . LEU A 1 82 ? -2.425 -1.503 3.942 1.00 82.88 82 LEU A N 1
ATOM 674 C CA . LEU A 1 82 ? -1.898 -1.165 5.273 1.00 82.88 82 LEU A CA 1
ATOM 675 C C . LEU A 1 82 ? -3.016 -0.859 6.286 1.00 82.88 82 LEU A C 1
ATOM 677 O O . LEU A 1 82 ? -2.850 -1.129 7.478 1.00 82.88 82 LEU A O 1
ATOM 681 N N . GLY A 1 83 ? -4.176 -0.371 5.832 1.00 75.50 83 GLY A N 1
ATOM 682 C CA . GLY A 1 83 ? -5.352 -0.136 6.679 1.00 75.50 83 GLY A CA 1
ATOM 683 C C . GLY A 1 83 ? -6.088 -1.420 7.095 1.00 75.50 83 GLY A C 1
ATOM 684 O O . GLY A 1 83 ? -6.660 -1.497 8.187 1.00 75.50 83 GLY A O 1
ATOM 685 N N . ALA A 1 84 ? -6.029 -2.477 6.279 1.00 79.69 84 ALA A N 1
ATOM 686 C CA . ALA A 1 84 ? -6.716 -3.750 6.526 1.00 79.69 84 ALA A CA 1
ATOM 687 C C . ALA A 1 84 ? -6.301 -4.484 7.826 1.00 79.69 84 ALA A C 1
ATOM 689 O O . ALA A 1 84 ? -7.186 -4.906 8.581 1.00 79.69 84 ALA A O 1
ATOM 690 N N . PRO A 1 85 ? -5.005 -4.642 8.173 1.00 78.56 85 PRO A N 1
ATOM 691 C CA . PRO A 1 85 ? -4.620 -5.248 9.446 1.00 78.56 85 PRO A CA 1
ATOM 692 C C . PRO A 1 85 ? -5.052 -4.394 10.644 1.00 78.56 85 PRO A C 1
ATOM 694 O O . PRO A 1 85 ? -5.355 -4.951 11.703 1.00 78.56 85 PRO A O 1
ATOM 697 N N . GLN A 1 86 ? -5.138 -3.068 10.491 1.00 75.88 86 GLN A N 1
ATOM 698 C CA . GLN A 1 86 ? -5.649 -2.185 11.540 1.00 75.88 86 GLN A CA 1
ATOM 699 C C . GLN A 1 86 ? -7.152 -2.401 11.765 1.00 75.88 86 GLN A C 1
ATOM 701 O O . GLN A 1 86 ? -7.589 -2.496 12.914 1.00 75.88 86 GLN A O 1
ATOM 706 N N . LEU A 1 87 ? -7.927 -2.584 10.691 1.00 73.94 87 LEU A N 1
ATOM 707 C CA . LEU A 1 87 ? -9.341 -2.964 10.753 1.00 73.94 87 LEU A CA 1
ATOM 708 C C . LEU A 1 87 ? -9.538 -4.302 11.489 1.00 73.94 87 LEU A C 1
ATOM 710 O O . LEU A 1 87 ? -10.336 -4.383 12.423 1.00 73.94 87 LEU A O 1
ATOM 714 N N . LEU A 1 88 ? -8.770 -5.334 11.126 1.00 75.00 88 LEU A N 1
ATOM 715 C CA . LEU A 1 88 ? -8.814 -6.658 11.765 1.00 75.00 88 LEU A CA 1
ATOM 716 C C . LEU A 1 88 ? -8.478 -6.600 13.262 1.00 75.00 88 LEU A C 1
ATOM 718 O O . LEU A 1 88 ? -9.144 -7.234 14.084 1.00 75.00 88 LEU A O 1
ATOM 722 N N . ARG A 1 89 ? -7.461 -5.819 13.640 1.00 72.00 89 ARG A N 1
ATOM 723 C CA . ARG A 1 89 ? -7.094 -5.605 15.049 1.00 72.00 89 ARG A CA 1
ATOM 724 C C . ARG A 1 89 ? -8.199 -4.893 15.820 1.00 72.00 89 ARG A C 1
ATOM 726 O O . ARG A 1 89 ? -8.477 -5.276 16.956 1.00 72.00 89 ARG A O 1
ATOM 733 N N . ASN A 1 90 ? -8.845 -3.908 15.199 1.00 70.38 90 ASN A N 1
ATOM 734 C CA . ASN A 1 90 ? -9.951 -3.172 15.799 1.00 70.38 90 ASN A CA 1
ATOM 735 C C . ASN A 1 90 ? -11.161 -4.087 16.073 1.00 70.38 90 ASN A C 1
ATOM 737 O O . ASN A 1 90 ? -11.694 -4.095 17.183 1.00 70.38 90 ASN A O 1
ATOM 741 N N . LEU A 1 91 ? -11.511 -4.952 15.110 1.00 68.25 91 LEU A N 1
ATOM 742 C CA . LEU A 1 91 ? -12.573 -5.955 15.269 1.00 68.25 91 LEU A CA 1
ATOM 743 C C . LEU A 1 91 ? -12.306 -6.917 16.438 1.00 68.25 91 LEU A C 1
ATOM 745 O O . LEU A 1 91 ? -13.229 -7.287 17.167 1.00 68.25 91 LEU A O 1
ATOM 749 N N . ARG A 1 92 ? -11.042 -7.321 16.627 1.00 66.50 92 ARG A N 1
ATOM 750 C CA . ARG A 1 92 ? -10.650 -8.285 17.664 1.00 66.50 92 ARG A CA 1
ATOM 751 C C . ARG A 1 92 ? -10.580 -7.671 19.060 1.00 66.50 92 ARG A C 1
ATOM 753 O O . ARG A 1 92 ? -11.054 -8.281 20.013 1.00 66.50 92 ARG A O 1
ATOM 760 N N . ASN A 1 93 ? -9.976 -6.492 19.194 1.00 64.25 93 ASN A N 1
ATOM 761 C CA . ASN A 1 93 ? -9.612 -5.956 20.504 1.00 64.25 93 ASN A CA 1
ATOM 762 C C . ASN A 1 93 ? -10.710 -5.087 21.146 1.00 64.25 93 ASN A C 1
ATOM 764 O O . ASN A 1 93 ? -10.630 -4.848 22.348 1.00 64.25 93 ASN A O 1
ATOM 768 N N . LYS A 1 94 ? -11.723 -4.623 20.388 1.00 63.59 94 LYS A N 1
ATOM 769 C CA . LYS A 1 94 ? -12.859 -3.789 20.858 1.00 63.59 94 LYS A CA 1
ATOM 770 C C . LYS A 1 94 ? -12.477 -2.598 21.760 1.00 63.59 94 LYS A C 1
ATOM 772 O O . LYS A 1 94 ? -13.322 -2.095 22.493 1.00 63.59 94 LYS A O 1
ATOM 777 N N . SER A 1 95 ? -11.225 -2.149 21.726 1.00 52.31 95 SER A N 1
ATOM 778 C CA . SER A 1 95 ? -10.700 -1.057 22.542 1.00 52.31 95 SER A CA 1
ATOM 779 C C . SER A 1 95 ? -10.011 -0.070 21.613 1.00 52.31 95 SER A C 1
ATOM 781 O O . SER A 1 95 ? -9.054 -0.417 20.923 1.00 52.31 95 SER A O 1
ATOM 783 N N . THR A 1 96 ? -10.558 1.141 21.551 1.00 54.28 96 THR A N 1
ATOM 784 C CA . THR A 1 96 ? -10.171 2.199 20.606 1.00 54.28 96 THR A CA 1
ATOM 785 C C . THR A 1 96 ? -9.846 3.505 21.326 1.00 54.28 96 THR A C 1
ATOM 787 O O . THR A 1 96 ? -10.121 4.589 20.811 1.00 54.28 96 THR A O 1
ATOM 790 N N . GLU A 1 97 ? -9.299 3.424 22.536 1.00 52.62 97 GLU A N 1
ATOM 791 C CA . GLU A 1 97 ? -8.738 4.588 23.225 1.00 52.62 97 GLU A CA 1
ATOM 792 C C . GLU A 1 97 ? -7.455 5.012 22.480 1.00 52.62 97 GLU A C 1
ATOM 794 O O . GLU A 1 97 ? -6.493 4.254 22.391 1.00 52.62 97 GLU A O 1
ATOM 799 N N . GLY A 1 98 ? -7.475 6.188 21.841 1.00 57.47 98 GLY A N 1
ATOM 800 C CA . GLY A 1 98 ? -6.328 6.786 21.132 1.00 57.47 98 GLY A CA 1
ATOM 801 C C . GLY A 1 98 ? -6.279 6.603 19.605 1.00 57.47 98 GLY A C 1
ATOM 802 O O . GLY A 1 98 ? -5.792 7.488 18.905 1.00 57.47 98 GLY A O 1
ATOM 803 N N . MET A 1 99 ? -6.857 5.535 19.041 1.00 62.75 99 MET A N 1
ATOM 804 C CA . MET A 1 99 ? -6.752 5.243 17.593 1.00 62.75 99 MET A CA 1
ATOM 805 C C . MET A 1 99 ? -7.467 6.272 16.693 1.00 62.75 99 MET A C 1
ATOM 807 O O . MET A 1 99 ? -7.072 6.494 15.551 1.00 62.75 99 MET A O 1
ATOM 811 N N . ARG A 1 100 ? -8.512 6.939 17.201 1.00 64.69 100 ARG A N 1
ATOM 812 C CA . ARG A 1 100 ? -9.361 7.846 16.408 1.00 64.69 100 ARG A CA 1
ATOM 813 C C . ARG A 1 100 ? -8.611 9.058 15.856 1.00 64.69 100 ARG A C 1
ATOM 815 O O . ARG A 1 100 ? -8.846 9.432 14.716 1.00 64.69 100 ARG A O 1
ATOM 822 N N . GLN A 1 101 ? -7.764 9.701 16.659 1.00 66.88 101 GLN A N 1
ATOM 823 C CA . GLN A 1 101 ? -7.088 10.938 16.238 1.00 66.88 101 GLN A CA 1
ATOM 824 C C . GLN A 1 101 ? -6.107 10.677 15.093 1.00 66.88 101 GLN A C 1
ATOM 826 O O . GLN A 1 101 ? -6.061 11.447 14.140 1.00 66.88 101 GLN A O 1
ATOM 831 N N . MET A 1 102 ? -5.402 9.548 15.156 1.00 75.94 102 MET A N 1
ATOM 832 C CA . MET A 1 102 ? -4.497 9.094 14.104 1.00 75.94 102 MET A CA 1
ATOM 833 C C . MET A 1 102 ? -5.254 8.783 12.808 1.00 75.94 102 MET A C 1
ATOM 835 O O . MET A 1 102 ? -4.909 9.312 11.759 1.00 75.94 102 MET A O 1
ATOM 839 N N . VAL A 1 103 ? -6.339 8.006 12.895 1.00 75.69 103 VAL A N 1
ATOM 840 C CA . VAL A 1 103 ? -7.147 7.633 11.720 1.00 75.69 103 VAL A CA 1
ATOM 841 C C . VAL A 1 103 ? -7.811 8.855 11.075 1.00 75.69 103 VAL A C 1
ATOM 843 O O . VAL A 1 103 ? -7.842 8.952 9.857 1.00 75.69 103 VAL A O 1
ATOM 846 N N . VAL A 1 104 ? -8.295 9.824 11.862 1.00 73.62 104 VAL A N 1
ATOM 847 C CA . VAL A 1 104 ? -8.866 11.076 11.324 1.00 73.62 104 VAL A CA 1
ATOM 848 C C . VAL A 1 104 ? -7.808 11.911 10.602 1.00 73.62 104 VAL A C 1
ATOM 850 O O . VAL A 1 104 ? -8.102 12.487 9.558 1.00 73.62 104 VAL A O 1
ATOM 853 N N . MET A 1 105 ? -6.586 11.986 11.137 1.00 79.94 105 MET A N 1
ATOM 854 C CA . MET A 1 105 ? -5.487 12.705 10.490 1.00 7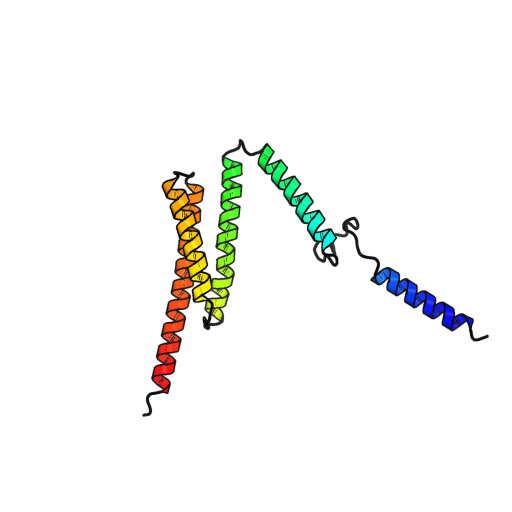9.94 105 MET A CA 1
ATOM 855 C C . MET A 1 105 ? -5.122 12.072 9.141 1.00 79.94 105 MET A C 1
ATOM 857 O O . MET A 1 105 ? -4.919 12.795 8.168 1.00 79.94 105 MET A O 1
ATOM 861 N N . TRP A 1 106 ? -5.079 10.741 9.072 1.00 81.62 106 TRP A N 1
ATOM 862 C CA . TRP A 1 106 ? -4.788 10.006 7.837 1.00 81.62 106 TRP A CA 1
ATOM 863 C C . TRP A 1 106 ? -5.910 10.149 6.810 1.00 81.62 106 TRP A C 1
ATOM 865 O O . TRP A 1 106 ? -5.642 10.564 5.687 1.00 81.62 106 TRP A O 1
ATOM 875 N N . MET A 1 107 ? -7.166 9.999 7.240 1.00 79.75 107 MET A N 1
ATOM 876 C CA . MET A 1 107 ? -8.341 10.243 6.399 1.00 79.75 107 MET A CA 1
ATOM 877 C C . MET A 1 107 ? -8.334 11.660 5.803 1.00 79.75 107 MET A C 1
ATOM 879 O O . MET A 1 107 ? -8.691 11.850 4.640 1.00 79.75 107 MET A O 1
ATOM 883 N N . MET A 1 108 ? -7.934 12.673 6.582 1.00 83.81 108 MET A N 1
ATOM 884 C CA . MET A 1 108 ? -7.816 14.048 6.082 1.00 83.81 108 MET A CA 1
ATOM 885 C C . MET A 1 108 ? -6.754 14.162 4.982 1.00 83.81 108 MET A C 1
ATOM 887 O O . MET A 1 108 ? -7.002 14.817 3.969 1.00 83.81 108 MET A O 1
ATOM 891 N N . GLY A 1 109 ? -5.606 13.502 5.159 1.00 83.31 109 GLY A N 1
ATOM 892 C CA . GLY A 1 109 ? -4.556 13.418 4.144 1.00 83.31 109 GLY A CA 1
ATOM 893 C C . GLY A 1 109 ? -5.047 12.759 2.855 1.00 83.31 109 GLY A C 1
ATOM 894 O O . GLY A 1 109 ? -4.890 13.336 1.779 1.00 83.31 109 GLY A O 1
ATOM 895 N N . ASP A 1 110 ? -5.722 11.617 2.965 1.00 83.50 110 ASP A N 1
ATOM 896 C CA . ASP A 1 110 ? -6.199 10.837 1.817 1.00 83.50 110 ASP A CA 1
ATOM 897 C C . ASP A 1 110 ? -7.352 11.522 1.081 1.00 83.50 110 ASP A C 1
ATOM 899 O O . ASP A 1 110 ? -7.413 11.516 -0.153 1.00 83.50 110 ASP A O 1
ATOM 903 N N . THR A 1 111 ? -8.213 12.223 1.818 1.00 81.12 111 THR A N 1
ATOM 904 C CA . THR A 1 111 ? -9.266 13.066 1.239 1.00 81.12 111 THR A CA 1
ATOM 905 C C . THR A 1 111 ? -8.665 14.248 0.481 1.00 81.12 111 THR A C 1
ATOM 907 O O . THR A 1 111 ? -9.086 14.534 -0.639 1.00 81.12 111 THR A O 1
ATOM 910 N N . PHE A 1 112 ? -7.658 14.923 1.047 1.00 83.56 112 PHE A N 1
ATOM 911 C CA . PHE A 1 112 ? -7.007 16.062 0.397 1.00 83.56 112 PHE A CA 1
ATOM 912 C C . PHE A 1 112 ? -6.216 15.637 -0.849 1.00 83.56 112 PHE A C 1
ATOM 914 O O . PHE A 1 112 ? -6.307 16.286 -1.890 1.00 83.56 112 PHE A O 1
ATOM 921 N N . LYS A 1 113 ? -5.511 14.502 -0.777 1.00 78.94 113 LYS A N 1
ATOM 922 C CA . LYS A 1 113 ? -4.793 13.878 -1.900 1.00 78.94 113 LYS A CA 1
ATOM 923 C C . LYS A 1 113 ? -5.756 13.502 -3.030 1.00 78.94 113 LYS A C 1
ATOM 925 O O . LYS A 1 113 ? -5.517 13.843 -4.185 1.00 78.94 113 LYS A O 1
ATOM 930 N N . THR A 1 114 ? -6.890 12.889 -2.693 1.00 78.56 114 THR A N 1
ATOM 931 C CA . THR A 1 114 ? -7.924 12.521 -3.672 1.00 78.56 114 THR A CA 1
ATOM 932 C C . THR A 1 114 ? -8.584 13.755 -4.292 1.00 78.56 114 THR A C 1
ATOM 934 O O . THR A 1 114 ? -8.745 13.807 -5.508 1.00 78.56 114 THR A O 1
ATOM 937 N N . ALA A 1 115 ? -8.905 14.783 -3.499 1.00 81.31 115 ALA A N 1
ATOM 938 C CA . ALA A 1 115 ? -9.445 16.045 -4.008 1.00 81.31 115 ALA A CA 1
ATOM 939 C C . ALA A 1 115 ? -8.464 16.733 -4.968 1.00 81.31 115 ALA A C 1
ATOM 941 O O . ALA A 1 115 ? -8.863 17.171 -6.045 1.00 81.31 115 ALA A O 1
ATOM 942 N N . TYR A 1 116 ? -7.174 16.763 -4.624 1.00 82.25 116 TYR A N 1
ATOM 943 C CA . TYR A 1 116 ? -6.129 17.289 -5.500 1.00 82.25 116 TYR A CA 1
ATOM 944 C C . TYR A 1 116 ? -6.088 16.553 -6.845 1.00 82.25 116 TYR A C 1
ATOM 946 O O . TYR A 1 116 ? -5.984 17.198 -7.886 1.00 82.25 116 TYR A O 1
ATOM 954 N N . PHE A 1 117 ? -6.229 15.225 -6.855 1.00 79.06 117 PHE A N 1
ATOM 955 C CA . PHE A 1 117 ? -6.255 14.459 -8.103 1.00 79.06 117 PHE A CA 1
ATOM 956 C C . PHE A 1 117 ? -7.490 14.730 -8.965 1.00 79.06 117 PHE A C 1
ATOM 958 O O . PHE A 1 117 ? -7.368 14.757 -10.188 1.00 79.06 117 PHE A O 1
ATOM 965 N N . ILE A 1 118 ? -8.643 14.985 -8.341 1.00 74.62 118 ILE A N 1
ATOM 966 C CA . ILE A 1 118 ? -9.887 15.349 -9.035 1.00 74.62 118 ILE A CA 1
ATOM 967 C C . ILE A 1 118 ? -9.770 16.731 -9.682 1.00 74.62 118 ILE A C 1
ATOM 969 O O . ILE A 1 118 ? -10.150 16.900 -10.833 1.00 74.62 118 ILE A O 1
ATOM 973 N N . PHE A 1 119 ? -9.231 17.718 -8.962 1.00 82.44 119 PHE A N 1
ATOM 974 C CA . PHE A 1 119 ? -9.115 19.087 -9.478 1.00 82.44 119 PHE A CA 1
ATOM 975 C C . PHE A 1 119 ? -8.078 19.246 -10.593 1.00 82.44 119 PHE A C 1
ATOM 977 O O . PHE A 1 119 ? -8.173 20.195 -11.364 1.00 82.44 119 PHE A O 1
ATOM 984 N N . ASN A 1 120 ? -7.086 18.357 -10.664 1.00 80.12 120 ASN A N 1
ATOM 985 C CA . ASN A 1 120 ? -6.011 18.424 -11.656 1.00 80.12 120 ASN A CA 1
ATOM 986 C C . ASN A 1 120 ? -6.212 17.457 -12.843 1.00 80.12 120 ASN A C 1
ATOM 988 O O . ASN A 1 120 ? -5.265 17.252 -13.598 1.00 80.12 120 ASN A O 1
ATOM 992 N N . ASP A 1 121 ? -7.397 16.846 -12.996 1.00 71.19 121 ASP A N 1
ATOM 993 C CA . ASP A 1 121 ? -7.724 15.896 -14.079 1.00 71.19 121 ASP A CA 1
ATOM 994 C C . ASP A 1 121 ? -6.652 14.803 -14.283 1.00 71.19 121 ASP A C 1
ATOM 996 O O . ASP A 1 121 ? -6.264 14.456 -15.403 1.00 71.19 121 ASP A O 1
ATOM 1000 N N . LEU A 1 122 ? -6.136 14.244 -13.180 1.00 74.56 122 LEU A N 1
ATOM 1001 C CA . LEU A 1 122 ? -5.182 13.139 -13.264 1.00 74.56 122 LEU A CA 1
ATOM 1002 C C . LEU A 1 122 ? -5.868 11.875 -13.812 1.00 74.56 122 LEU A C 1
ATOM 1004 O O . LEU A 1 122 ? -7.068 11.677 -13.608 1.00 74.56 122 LEU A O 1
ATOM 1008 N N . PRO A 1 123 ? -5.121 10.983 -14.493 1.00 74.69 123 PRO A N 1
ATOM 1009 C CA . PRO A 1 123 ? -5.689 9.792 -15.116 1.00 74.69 123 PRO A CA 1
ATOM 1010 C C . PRO A 1 123 ? -6.545 8.973 -14.138 1.00 74.69 123 PRO A C 1
ATOM 1012 O O . PRO A 1 123 ? -6.185 8.804 -12.971 1.00 74.69 123 PRO A O 1
ATOM 1015 N N . LEU A 1 124 ? -7.658 8.426 -14.652 1.00 69.75 124 LEU A N 1
ATOM 1016 C CA . LEU A 1 124 ? -8.764 7.798 -13.899 1.00 69.75 124 LEU A CA 1
ATOM 1017 C C . LEU A 1 124 ? -8.340 6.825 -12.790 1.00 69.75 124 LEU A C 1
ATOM 1019 O O . LEU A 1 124 ? -9.045 6.656 -11.798 1.00 69.75 124 LEU A O 1
ATOM 1023 N N . GLN A 1 125 ? -7.192 6.180 -12.950 1.00 75.44 125 GLN A N 1
ATOM 1024 C CA . GLN A 1 125 ? -6.647 5.240 -11.986 1.00 75.44 125 GLN A CA 1
ATOM 1025 C C . GLN A 1 125 ? -6.334 5.867 -10.620 1.00 75.44 125 GLN A C 1
ATOM 1027 O O . GLN A 1 125 ? -6.622 5.246 -9.597 1.00 75.44 125 GLN A O 1
ATOM 1032 N N . PHE A 1 126 ? -5.763 7.076 -10.582 1.00 75.06 126 PHE A N 1
ATOM 1033 C CA . PHE A 1 126 ? -5.446 7.741 -9.313 1.00 75.06 126 PHE A CA 1
ATOM 1034 C C . PHE A 1 126 ? -6.717 8.148 -8.573 1.00 75.06 126 PHE A C 1
ATOM 1036 O O . PHE A 1 126 ? -6.787 8.029 -7.352 1.00 75.06 126 PHE A O 1
ATOM 1043 N N . TRP A 1 127 ? -7.744 8.551 -9.320 1.00 74.25 127 TRP A N 1
ATOM 1044 C CA . TRP A 1 127 ? -9.041 8.895 -8.757 1.00 74.25 127 TRP A CA 1
ATOM 1045 C C . TRP A 1 127 ? -9.769 7.672 -8.192 1.00 74.25 127 TRP A C 1
ATOM 1047 O O . TRP A 1 127 ? -10.145 7.666 -7.022 1.00 74.25 127 TRP A O 1
ATOM 1057 N N . LEU A 1 128 ? -9.908 6.604 -8.984 1.00 78.06 128 LEU A N 1
ATOM 1058 C CA . LEU A 1 128 ? -10.645 5.405 -8.579 1.00 78.06 128 LEU A CA 1
ATOM 1059 C C . LEU A 1 128 ? -9.987 4.703 -7.382 1.00 78.06 128 LEU A C 1
ATOM 1061 O O . LEU A 1 128 ? -10.676 4.253 -6.466 1.00 78.06 128 LEU A O 1
ATOM 1065 N N . CYS A 1 129 ? -8.653 4.651 -7.362 1.00 76.06 129 CYS A N 1
ATOM 1066 C CA . CYS A 1 129 ? -7.906 4.058 -6.257 1.00 76.06 129 CYS A CA 1
ATOM 1067 C C . CYS A 1 129 ? -7.920 4.953 -5.001 1.0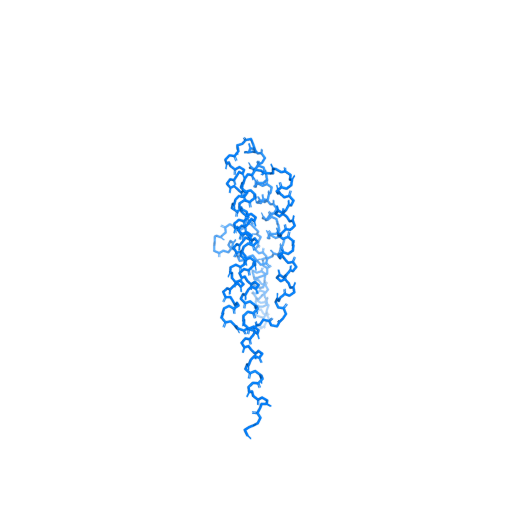0 76.06 129 CYS A C 1
ATOM 1069 O O . CYS A 1 129 ? -8.142 4.445 -3.904 1.00 76.06 129 CYS A O 1
ATOM 1071 N N . GLY A 1 130 ? -7.805 6.279 -5.152 1.00 78.25 130 GLY A N 1
ATOM 1072 C CA . GLY A 1 130 ? -7.931 7.229 -4.038 1.00 78.25 130 GLY A CA 1
ATOM 1073 C C . GLY A 1 130 ? -9.319 7.212 -3.388 1.00 78.25 130 GLY A C 1
ATOM 1074 O O . GLY A 1 130 ? -9.439 7.190 -2.164 1.00 78.25 130 GLY A O 1
ATOM 1075 N N . CYS A 1 131 ? -10.388 7.104 -4.183 1.00 80.06 131 CYS A N 1
ATOM 1076 C CA . CYS A 1 131 ? -11.744 6.940 -3.656 1.00 80.06 131 CYS A CA 1
ATOM 1077 C C . CYS A 1 131 ? -11.909 5.648 -2.839 1.00 80.06 131 CYS A C 1
ATOM 1079 O O . CYS A 1 131 ? -12.559 5.672 -1.793 1.00 80.06 131 CYS A O 1
ATOM 1081 N N . LEU A 1 132 ? -11.315 4.534 -3.283 1.00 81.06 132 LEU A N 1
ATOM 1082 C CA . LEU A 1 132 ? -11.312 3.276 -2.525 1.00 81.06 132 LEU A CA 1
ATOM 1083 C C . LEU A 1 132 ? -10.549 3.403 -1.197 1.00 81.06 132 LEU A C 1
ATOM 1085 O O . LEU A 1 132 ? -11.006 2.867 -0.189 1.00 81.06 132 LEU A O 1
ATOM 1089 N N . GLN A 1 133 ? -9.433 4.132 -1.177 1.00 84.75 133 GLN A N 1
ATOM 1090 C CA . GLN A 1 133 ? -8.650 4.389 0.034 1.00 84.75 133 GLN A CA 1
ATOM 1091 C C . GLN A 1 133 ? -9.454 5.200 1.064 1.00 84.75 133 GLN A C 1
ATOM 1093 O O . GLN A 1 133 ? -9.645 4.743 2.190 1.00 84.75 133 GLN A O 1
ATOM 1098 N N . VAL A 1 134 ? -10.060 6.318 0.643 1.00 82.62 134 VAL A N 1
ATOM 1099 C CA . VAL A 1 134 ? -10.951 7.124 1.500 1.00 82.62 134 VAL A CA 1
ATOM 1100 C C . VAL A 1 134 ? -12.141 6.296 2.003 1.00 82.62 134 VAL A C 1
ATOM 1102 O O . VAL A 1 134 ? -12.564 6.431 3.152 1.00 82.62 134 VAL A O 1
ATOM 1105 N N . PHE A 1 135 ? -12.682 5.400 1.174 1.00 84.31 135 PHE A N 1
ATOM 1106 C CA . PHE A 1 135 ? -13.767 4.507 1.579 1.00 84.31 135 PHE A CA 1
ATOM 1107 C C . PHE A 1 135 ? -13.347 3.531 2.692 1.00 84.31 135 PHE A C 1
ATOM 1109 O O . PHE A 1 135 ? -14.094 3.343 3.656 1.00 84.31 135 PHE A O 1
ATOM 1116 N N . ILE A 1 136 ? -12.151 2.942 2.602 1.00 81.75 136 ILE A N 1
ATOM 1117 C CA . ILE A 1 136 ? -11.606 2.058 3.645 1.00 81.75 136 ILE A CA 1
ATOM 1118 C C . ILE A 1 136 ? -11.407 2.828 4.956 1.00 81.75 136 ILE A C 1
ATOM 1120 O O . ILE A 1 136 ? -11.797 2.331 6.017 1.00 81.75 136 ILE A O 1
ATOM 1124 N N . ASP A 1 137 ? -10.894 4.056 4.899 1.00 84.19 137 ASP A N 1
ATOM 1125 C CA . ASP A 1 137 ? -10.724 4.898 6.087 1.00 84.19 137 ASP A CA 1
ATOM 1126 C C . ASP A 1 137 ? -12.052 5.217 6.776 1.00 84.19 137 ASP A C 1
ATOM 1128 O O . ASP A 1 137 ? -12.158 5.125 8.004 1.00 84.19 137 ASP A O 1
ATOM 1132 N N . ILE A 1 138 ? -13.096 5.526 5.998 1.00 83.44 138 ILE A N 1
ATOM 1133 C CA . ILE A 1 138 ? -14.449 5.749 6.523 1.00 83.44 138 ILE A CA 1
ATOM 1134 C C . ILE A 1 138 ? -14.957 4.497 7.246 1.00 83.44 138 ILE A C 1
ATOM 1136 O O . ILE A 1 138 ? -15.527 4.613 8.333 1.00 83.44 138 ILE A O 1
ATOM 1140 N N . ILE A 1 139 ? -14.722 3.299 6.699 1.00 83.38 139 ILE A N 1
ATOM 1141 C CA . ILE A 1 139 ? -15.095 2.036 7.356 1.00 83.38 139 ILE A CA 1
ATOM 1142 C C . ILE A 1 139 ? -14.356 1.880 8.688 1.00 83.38 139 ILE A C 1
ATOM 1144 O O . ILE A 1 139 ? -14.975 1.527 9.696 1.00 83.38 139 ILE A O 1
ATOM 1148 N N . ILE A 1 140 ? -13.051 2.156 8.730 1.00 82.19 140 ILE A N 1
ATOM 1149 C CA . ILE A 1 140 ? -12.257 2.071 9.965 1.00 82.19 140 ILE A CA 1
ATOM 1150 C C . ILE A 1 140 ? -12.790 3.063 11.008 1.00 82.19 140 ILE A C 1
ATOM 1152 O O . ILE A 1 140 ? -12.967 2.698 12.175 1.00 82.19 140 ILE A O 1
ATOM 1156 N N . LEU A 1 141 ? -13.103 4.294 10.601 1.00 79.75 141 LEU A N 1
ATOM 1157 C CA . LEU A 1 141 ? -13.647 5.329 11.478 1.00 79.75 141 LEU A CA 1
ATOM 1158 C C . LEU A 1 141 ? -15.049 4.971 11.991 1.00 79.75 141 LEU A C 1
ATOM 1160 O O . LEU A 1 141 ? -15.337 5.149 13.178 1.00 79.75 141 LEU A O 1
ATOM 1164 N N . PHE A 1 142 ? -15.897 4.399 11.136 1.00 81.38 142 PHE A N 1
ATOM 1165 C CA . PHE A 1 142 ? -17.220 3.905 11.510 1.00 81.38 142 PHE A CA 1
ATOM 1166 C C . PHE A 1 142 ? -17.137 2.782 12.552 1.00 81.38 142 PHE A C 1
ATOM 1168 O O . PHE A 1 142 ? -17.848 2.816 13.558 1.00 81.38 142 PHE A O 1
ATOM 1175 N N . GLN A 1 143 ? -16.214 1.832 12.377 1.00 76.81 143 GLN A N 1
ATOM 1176 C CA . GLN A 1 143 ? -15.962 0.774 13.361 1.00 76.81 143 GLN A CA 1
ATOM 1177 C C . GLN A 1 143 ? -15.558 1.362 14.720 1.00 76.81 143 GLN A C 1
ATOM 1179 O O . GLN A 1 143 ? -16.133 1.002 15.747 1.00 76.81 143 GLN A O 1
ATOM 1184 N N . VAL A 1 144 ? -14.629 2.325 14.742 1.00 76.31 144 VAL A N 1
ATOM 1185 C CA . VAL A 1 144 ? -14.232 3.031 15.977 1.00 76.31 144 VAL A CA 1
ATOM 1186 C C . VAL A 1 144 ? -15.425 3.708 16.657 1.00 76.31 144 VAL A C 1
ATOM 1188 O O . VAL A 1 144 ? -15.551 3.658 17.884 1.00 76.31 144 VAL A O 1
ATOM 1191 N N . TYR A 1 145 ? -16.313 4.327 15.879 1.00 74.06 145 TYR A N 1
ATOM 1192 C CA . TYR A 1 145 ? -17.501 4.989 16.410 1.00 74.06 145 TYR A CA 1
ATOM 1193 C C . TYR A 1 145 ? -18.465 3.999 17.086 1.00 74.06 145 TYR A C 1
ATOM 1195 O O . TYR A 1 145 ? -18.869 4.223 18.232 1.00 74.06 145 TYR A O 1
ATOM 1203 N N . LEU A 1 146 ? -18.775 2.872 16.431 1.00 75.38 146 LEU A N 1
ATOM 1204 C CA . LEU A 1 146 ? -19.682 1.851 16.969 1.00 75.38 146 LEU A CA 1
ATOM 1205 C C . LEU A 1 146 ? -19.151 1.181 18.246 1.00 75.38 146 LEU A C 1
ATOM 1207 O O . LEU A 1 146 ? -19.907 0.987 19.203 1.00 75.38 146 LEU A O 1
ATOM 1211 N N . TYR A 1 147 ? -17.857 0.845 18.305 1.00 70.75 147 TYR A N 1
ATOM 1212 C CA . TYR A 1 147 ? -17.276 0.212 19.497 1.00 70.75 147 TYR A CA 1
ATOM 1213 C C . TYR A 1 147 ? -17.314 1.133 20.723 1.00 70.75 147 TYR A C 1
ATOM 1215 O O . TYR A 1 147 ? -17.611 0.672 21.828 1.00 70.75 147 TYR A O 1
ATOM 1223 N N . ARG A 1 148 ? -17.126 2.446 20.538 1.00 65.25 148 ARG A N 1
ATOM 1224 C CA . ARG A 1 148 ? -17.249 3.431 21.623 1.00 65.25 148 ARG A CA 1
ATOM 1225 C C . ARG A 1 148 ? -18.676 3.545 22.152 1.00 65.25 148 ARG A C 1
ATOM 1227 O O . ARG A 1 148 ? -18.864 3.626 23.366 1.00 65.25 148 ARG A O 1
ATOM 1234 N N . GLN A 1 149 ? -19.676 3.562 21.269 1.00 61.69 149 GLN A N 1
ATOM 1235 C CA . GLN A 1 149 ? -21.076 3.660 21.690 1.00 61.69 149 GLN A CA 1
ATOM 1236 C C . GLN A 1 149 ? -21.472 2.455 22.557 1.00 61.69 149 GLN A C 1
ATOM 1238 O O . GLN A 1 149 ? -22.096 2.631 23.602 1.00 61.69 149 GLN A O 1
ATOM 1243 N N . ASN A 1 150 ? -21.014 1.252 22.202 1.00 61.62 150 ASN A N 1
ATOM 1244 C CA . ASN A 1 150 ? -21.255 0.044 22.995 1.00 61.62 150 ASN A CA 1
ATOM 1245 C C . ASN A 1 150 ? -20.555 0.049 24.370 1.00 61.62 150 ASN A C 1
ATOM 1247 O O . ASN A 1 150 ? -21.139 -0.432 25.341 1.00 61.62 150 ASN A O 1
ATOM 1251 N N . ILE A 1 151 ? -19.346 0.613 24.495 1.00 61.16 151 ILE A N 1
ATOM 1252 C CA . ILE A 1 151 ? -18.673 0.766 25.802 1.00 61.16 151 ILE A CA 1
ATOM 1253 C C . ILE A 1 151 ? -19.388 1.812 26.671 1.00 61.16 151 ILE A C 1
ATOM 1255 O O . ILE A 1 151 ? -19.650 1.558 27.846 1.00 61.16 151 ILE A O 1
ATOM 1259 N N . GLY A 1 152 ? -19.760 2.962 26.098 1.00 58.62 152 GLY A N 1
ATOM 1260 C CA . GLY A 1 152 ? -20.447 4.034 26.827 1.00 58.62 152 GLY A CA 1
ATOM 1261 C C . GLY A 1 152 ? -21.825 3.623 27.357 1.00 58.62 152 GLY A C 1
ATOM 1262 O O . GLY A 1 152 ? -22.179 3.970 28.482 1.00 58.62 152 GLY A O 1
ATOM 1263 N N . VAL A 1 153 ? -22.579 2.829 26.588 1.00 59.22 153 VAL A N 1
ATOM 1264 C CA . VAL A 1 153 ? -23.868 2.260 27.024 1.00 59.22 153 VAL A CA 1
ATOM 1265 C C . VAL A 1 153 ? -23.681 1.260 28.171 1.00 59.22 153 VAL A C 1
ATOM 1267 O O . VAL A 1 153 ? -24.480 1.253 29.106 1.00 59.22 153 VAL A O 1
ATOM 1270 N N . ARG A 1 154 ? -22.615 0.446 28.147 1.00 58.31 154 ARG A N 1
ATOM 1271 C CA . ARG A 1 154 ? -22.334 -0.531 29.211 1.00 58.31 154 ARG A CA 1
ATOM 1272 C C . ARG A 1 154 ? -21.895 0.132 30.518 1.00 58.31 154 ARG A C 1
ATOM 1274 O O . ARG A 1 154 ? -22.343 -0.310 31.568 1.00 58.31 154 ARG A O 1
ATOM 1281 N N . SER A 1 155 ? -21.095 1.201 30.454 1.00 57.84 155 SER A N 1
ATOM 1282 C CA . SER A 1 155 ? -20.726 1.987 31.642 1.00 57.84 155 SER A CA 1
ATOM 1283 C C . SER A 1 155 ? -21.961 2.609 32.293 1.00 57.84 155 SER A C 1
ATOM 1285 O O . SER A 1 155 ? -22.194 2.412 33.477 1.00 57.84 155 SER A O 1
ATOM 1287 N N . LYS A 1 156 ? -22.833 3.246 31.498 1.00 55.38 156 LYS A N 1
ATOM 1288 C CA . LYS A 1 156 ? -24.061 3.872 32.014 1.00 55.38 156 LYS A CA 1
ATOM 1289 C C . LYS A 1 156 ? -25.025 2.897 32.690 1.00 55.38 156 LYS A C 1
ATOM 1291 O O . LYS A 1 156 ? -25.794 3.321 33.539 1.00 55.38 156 LYS A O 1
ATOM 1296 N N . LYS A 1 157 ? -25.020 1.618 32.298 1.00 54.91 157 LYS A N 1
ATOM 1297 C CA . LYS A 1 157 ? -25.871 0.584 32.906 1.00 54.91 157 LYS A CA 1
ATOM 1298 C C . LYS A 1 157 ? -25.332 0.086 34.254 1.00 54.91 157 LYS A C 1
ATOM 1300 O O . LYS A 1 157 ? -26.105 -0.447 35.033 1.00 54.91 157 LYS A O 1
ATOM 1305 N N . GLN A 1 158 ? -24.036 0.253 34.520 1.00 56.97 158 GLN A N 1
ATOM 1306 C CA . GLN A 1 158 ? -23.397 -0.147 35.777 1.00 56.97 158 GLN A CA 1
ATOM 1307 C C . GLN A 1 158 ? -23.585 0.904 36.889 1.00 56.97 158 GLN A C 1
ATOM 1309 O O . GLN A 1 158 ? -23.570 0.548 38.062 1.00 56.97 158 GLN A O 1
ATOM 1314 N N . ASP A 1 159 ? -23.791 2.172 36.517 1.00 56.91 159 ASP A N 1
ATOM 1315 C CA . ASP A 1 159 ? -23.937 3.311 37.440 1.00 56.91 159 ASP A CA 1
ATOM 1316 C C . ASP A 1 159 ? -25.394 3.601 37.861 1.00 56.91 159 ASP A C 1
ATOM 1318 O O . ASP A 1 159 ? -25.649 4.576 38.567 1.00 56.91 159 ASP A O 1
ATOM 1322 N N . VAL A 1 160 ? -26.364 2.792 37.419 1.00 58.44 160 VAL A N 1
ATOM 1323 C CA . VAL A 1 160 ? -27.756 2.864 37.891 1.00 58.44 160 VAL A CA 1
ATOM 1324 C C . VAL A 1 160 ? -27.921 1.806 38.985 1.00 58.44 160 VAL A C 1
ATOM 1326 O O . VAL A 1 160 ? -28.007 0.627 38.641 1.00 58.44 160 VAL A O 1
ATOM 1329 N N . PRO A 1 161 ? -27.902 2.177 40.280 1.00 57.28 161 PRO A N 1
ATOM 1330 C CA . PRO A 1 161 ? -28.236 1.240 41.346 1.00 57.28 161 PRO A CA 1
ATOM 1331 C C . PRO A 1 161 ? -29.729 0.882 41.265 1.00 57.28 161 PRO A C 1
ATOM 1333 O O . PRO A 1 161 ? -30.548 1.767 41.003 1.00 57.28 161 PRO A O 1
ATOM 1336 N N . ASP A 1 162 ? -30.037 -0.407 41.447 1.00 64.75 162 ASP A N 1
ATOM 1337 C CA . ASP A 1 162 ? -31.402 -0.957 41.540 1.00 64.75 162 ASP A CA 1
ATOM 1338 C C . ASP A 1 162 ? -32.223 -0.322 42.679 1.00 64.75 162 ASP A C 1
ATOM 1340 O O . ASP A 1 162 ? -31.638 -0.033 43.754 1.00 64.75 162 ASP A O 1
#

Foldseek 3Di:
DPPVVVVVVVVVVVVVVCVVPVQDALPPPDPVCNPVHPDPVNVVVVVVVVVVVVVVVCVVCVVPPVVVLVVVLVVLVVVLVVLVVVLVCCVPPLDCVPVQVVLVVVLVVLVVQLVVCVVVVHPPSSNVSSVVSNVSSVVSNVSSVVSVVVVVVVVVVVPDDD

InterPro domains:
  IPR006603 PQ-loop repeat [PF04193] (68-125)
  IPR052241 Solute Carrier Family 66 (SLC66) and Scramblase ANY1 [PTHR14856] (12-157)

Organism: Timema douglasi (NCBI:txid61478)